Protein AF-A0AAX2RY40-F1 (afdb_monomer_lite)

Foldseek 3Di:
DWKWAFQVHQLDIDPPDDDPPSVRIDIDDDDPVLNVFWTWDDDPNDTDIGGDDPDPQWDDNPPDTDGNVVSVVVVVVVVVVVVVVVVVVVVVVVLQAFDQDVVVRDTQGNDCVSVVVVVVVVVVCVVPVPD

Structure (mmCIF, N/CA/C/O backbone):
data_AF-A0AAX2RY40-F1
#
_entry.id   AF-A0AAX2RY40-F1
#
loop_
_atom_site.group_PDB
_atom_site.id
_atom_site.type_symbol
_atom_site.label_atom_id
_atom_site.label_alt_id
_atom_site.label_comp_id
_atom_site.label_asym_id
_atom_site.label_entity_id
_atom_site.label_seq_id
_atom_site.pdbx_PDB_ins_code
_atom_site.Cartn_x
_atom_site.Cartn_y
_atom_site.Cartn_z
_atom_site.occupancy
_atom_site.B_iso_or_equiv
_atom_site.auth_seq_id
_atom_site.auth_comp_id
_atom_site.auth_asym_id
_atom_site.auth_atom_id
_atom_site.pdbx_PDB_model_num
ATOM 1 N N . MET A 1 1 ? -8.201 9.515 27.131 1.00 79.81 1 MET A N 1
ATOM 2 C CA . MET A 1 1 ? -9.071 10.366 26.280 1.00 79.81 1 MET A CA 1
ATOM 3 C C . MET A 1 1 ? -9.985 9.451 25.476 1.00 79.81 1 MET A C 1
ATOM 5 O O . MET A 1 1 ? -9.531 8.402 25.042 1.00 79.81 1 MET A O 1
ATOM 9 N N . ASN A 1 2 ? -11.255 9.806 25.253 1.00 81.81 2 ASN A N 1
ATOM 10 C CA . ASN A 1 2 ? -12.153 8.913 24.509 1.00 81.81 2 ASN A CA 1
ATOM 11 C C . ASN A 1 2 ? -11.875 9.033 23.010 1.00 81.81 2 ASN A C 1
ATOM 13 O O . ASN A 1 2 ? -12.020 10.109 22.427 1.00 81.81 2 ASN A O 1
ATOM 17 N N . ILE A 1 3 ? -11.469 7.922 22.402 1.00 84.88 3 ILE A N 1
ATOM 18 C CA . ILE A 1 3 ? -11.266 7.797 20.963 1.00 84.88 3 ILE A CA 1
ATOM 19 C C . ILE A 1 3 ? -12.292 6.798 20.432 1.00 84.88 3 ILE A C 1
ATOM 21 O O . ILE A 1 3 ? -12.470 5.709 20.980 1.00 84.88 3 ILE A O 1
ATOM 25 N N . TYR A 1 4 ? -12.965 7.178 19.355 1.00 86.00 4 TYR A N 1
ATOM 26 C CA . TYR A 1 4 ? -13.940 6.346 18.670 1.00 86.00 4 TYR A CA 1
ATOM 27 C C . TYR A 1 4 ? -13.273 5.728 17.442 1.00 86.00 4 TYR A C 1
ATOM 29 O O . TYR A 1 4 ? -12.846 6.461 16.557 1.00 86.00 4 TYR A O 1
ATOM 37 N N . PHE A 1 5 ? -13.204 4.401 17.355 1.00 85.38 5 PHE A N 1
ATOM 38 C CA . PHE A 1 5 ? -12.675 3.669 16.197 1.00 85.38 5 PHE A CA 1
ATOM 39 C C . PHE A 1 5 ? -13.808 3.125 15.329 1.00 85.38 5 PHE A C 1
ATOM 41 O O . PHE A 1 5 ? -14.779 2.580 15.850 1.00 85.38 5 PHE A O 1
ATOM 48 N N . GLN A 1 6 ? -13.701 3.241 14.008 1.00 84.62 6 GLN A N 1
ATOM 49 C CA . GLN A 1 6 ? -14.743 2.773 13.092 1.00 84.62 6 GLN A CA 1
ATOM 50 C C . GLN A 1 6 ? -14.674 1.243 12.924 1.00 84.62 6 GLN A C 1
ATOM 52 O O . GLN A 1 6 ? -13.646 0.717 12.506 1.00 84.62 6 GLN A O 1
ATOM 57 N N . LYS A 1 7 ? -15.775 0.513 13.162 1.00 82.56 7 LYS A N 1
ATOM 58 C CA . LYS A 1 7 ? -15.814 -0.965 13.043 1.00 82.56 7 LYS A CA 1
ATOM 59 C C . LYS A 1 7 ? -15.452 -1.473 11.644 1.00 82.56 7 LYS A C 1
ATOM 61 O O . LYS A 1 7 ? -14.799 -2.496 11.512 1.00 82.56 7 LYS A O 1
ATOM 66 N N . GLN A 1 8 ? -15.856 -0.744 10.601 1.00 80.88 8 GLN A N 1
ATOM 67 C CA . GLN A 1 8 ? -15.531 -1.085 9.208 1.00 80.88 8 GLN A CA 1
ATOM 68 C C . GLN A 1 8 ? -14.041 -0.912 8.888 1.00 80.88 8 GLN A C 1
ATOM 70 O O . GLN A 1 8 ? -13.520 -1.599 8.014 1.00 80.88 8 GLN A O 1
ATOM 75 N N . GLN A 1 9 ? -13.364 0.021 9.564 1.00 78.19 9 GLN A N 1
ATOM 76 C CA . GLN A 1 9 ? -11.960 0.324 9.328 1.00 78.19 9 GLN A CA 1
ATOM 77 C C . GLN A 1 9 ? -11.316 0.856 10.607 1.00 78.19 9 GLN A C 1
ATOM 79 O O . GLN A 1 9 ? -11.317 2.054 10.870 1.00 78.19 9 GLN A O 1
ATOM 84 N N . LEU A 1 10 ? -10.716 -0.047 11.379 1.00 81.00 10 LEU A N 1
ATOM 85 C CA . LEU A 1 10 ? -10.168 0.249 12.708 1.00 81.00 10 LEU A CA 1
ATOM 86 C C . LEU A 1 10 ? -8.970 1.211 12.691 1.00 81.00 10 LEU A C 1
ATOM 88 O O . LEU A 1 10 ? -8.575 1.728 13.728 1.00 81.00 10 LEU A O 1
ATOM 92 N N . SER A 1 11 ? -8.387 1.472 11.518 1.00 75.50 11 SER A N 1
ATOM 93 C CA . SER A 1 11 ? -7.379 2.525 11.338 1.00 75.50 11 SER A CA 1
ATOM 94 C C . SER A 1 11 ? -7.982 3.932 11.357 1.00 75.50 11 SER A C 1
ATOM 96 O O . SER A 1 11 ? -7.260 4.894 11.605 1.00 75.50 11 SER A O 1
ATOM 98 N N . ASN A 1 12 ? -9.285 4.059 11.093 1.00 82.50 12 ASN A N 1
ATOM 99 C CA . ASN A 1 12 ? -9.996 5.325 11.162 1.00 82.50 12 ASN A CA 1
ATOM 100 C C . ASN A 1 12 ? -10.496 5.533 12.587 1.00 82.50 12 ASN A C 1
ATOM 102 O O . ASN A 1 12 ? -11.221 4.697 13.138 1.00 82.50 12 ASN A O 1
ATOM 106 N N . TYR A 1 13 ? -10.145 6.679 13.156 1.00 85.38 13 TYR A N 1
ATOM 107 C CA . TYR A 1 13 ? -10.608 7.079 14.469 1.00 85.38 13 TYR A CA 1
ATOM 108 C C . TYR A 1 13 ? -11.056 8.536 14.488 1.00 85.38 13 TYR A C 1
ATOM 110 O O . TYR A 1 13 ? -10.628 9.356 13.675 1.00 85.38 13 TYR A O 1
ATOM 118 N N . GLN A 1 14 ? -11.932 8.853 15.434 1.00 83.19 14 GLN A N 1
ATOM 119 C CA . GLN A 1 14 ? -12.467 10.181 15.663 1.00 83.19 14 GLN A CA 1
ATOM 120 C C . GLN A 1 14 ? -12.385 10.490 17.154 1.00 83.19 14 GLN A C 1
ATOM 122 O O . GLN A 1 14 ? -12.799 9.691 17.984 1.00 83.19 14 GLN A O 1
ATOM 127 N N . ILE A 1 15 ? -11.825 11.647 17.491 1.00 84.38 15 ILE A N 1
ATOM 128 C CA . ILE A 1 15 ? -11.743 12.134 18.877 1.00 84.38 15 ILE A CA 1
ATOM 129 C C . ILE A 1 15 ? -12.878 13.133 19.122 1.00 84.38 15 ILE A C 1
ATOM 131 O O . ILE A 1 15 ? -13.565 13.091 20.139 1.00 84.38 15 ILE A O 1
ATOM 135 N N . PHE A 1 16 ? -13.105 14.022 18.152 1.00 78.31 16 PHE A N 1
ATOM 136 C CA . PHE A 1 16 ? -14.168 15.015 18.179 1.00 78.31 16 PHE A CA 1
ATOM 137 C C . PHE A 1 16 ? -14.551 15.424 16.745 1.00 78.31 16 PHE A C 1
ATOM 139 O O . PHE A 1 16 ? -13.662 15.516 15.895 1.00 78.31 16 PHE A O 1
ATOM 146 N N . PRO A 1 17 ? -15.832 15.708 16.444 1.00 81.94 17 PRO A N 1
ATOM 147 C CA . PRO A 1 17 ? -17.016 15.559 17.303 1.00 81.94 17 PRO A CA 1
ATOM 148 C C . PRO A 1 17 ? -17.335 14.097 17.647 1.00 81.94 17 PRO A C 1
ATOM 150 O O . PRO A 1 17 ? -16.858 13.187 16.979 1.00 81.94 17 PRO A O 1
ATOM 153 N N . ILE A 1 18 ? -18.133 13.879 18.697 1.00 80.00 18 ILE A N 1
ATOM 154 C CA . ILE A 1 18 ? -18.612 12.540 19.071 1.00 80.00 18 ILE A CA 1
ATOM 155 C C . ILE A 1 18 ? -19.483 11.999 17.922 1.00 80.00 18 ILE A C 1
ATOM 157 O O . ILE A 1 18 ? -20.412 12.702 17.504 1.00 80.00 18 ILE A O 1
ATOM 161 N N . PRO A 1 19 ? -19.209 10.790 17.396 1.00 81.62 19 PRO A N 1
ATOM 162 C CA . PRO A 1 19 ? -20.027 10.197 16.345 1.00 81.62 19 PRO A CA 1
ATOM 163 C C . PRO A 1 19 ? -21.473 10.006 16.816 1.00 81.62 19 PRO A C 1
ATOM 165 O O . PRO A 1 19 ? -21.711 9.517 17.918 1.00 81.62 19 PRO A O 1
ATOM 168 N N . GLN A 1 20 ? -22.449 10.363 15.978 1.00 74.75 20 GLN A N 1
ATOM 169 C CA . GLN A 1 20 ? -23.870 10.142 16.291 1.00 74.75 20 GLN A CA 1
ATOM 170 C C . GLN A 1 20 ? -24.262 8.656 16.177 1.00 74.75 20 GLN A C 1
ATOM 172 O O . GLN A 1 20 ? -25.107 8.187 16.934 1.00 74.75 20 GLN A O 1
ATOM 177 N N . ASP A 1 21 ? -23.600 7.902 15.293 1.00 79.06 21 ASP A N 1
ATOM 178 C CA . ASP A 1 21 ? -23.869 6.482 15.025 1.00 79.06 21 ASP A CA 1
ATOM 179 C C . ASP A 1 21 ? -23.030 5.539 15.900 1.00 79.06 21 ASP A C 1
ATOM 181 O O . ASP A 1 21 ? -22.261 4.730 15.391 1.00 79.06 21 ASP A O 1
ATOM 185 N N . VAL A 1 22 ? -23.174 5.603 17.222 1.00 72.06 22 VAL A N 1
ATOM 186 C CA . VAL A 1 22 ? -22.410 4.776 18.187 1.00 72.06 22 VAL A CA 1
ATOM 187 C C . VAL A 1 22 ? -22.406 3.263 17.904 1.00 72.06 22 VAL A C 1
ATOM 189 O O . VAL A 1 22 ? -21.466 2.577 18.292 1.00 72.06 22 VAL A O 1
ATOM 192 N N . GLU A 1 23 ? -23.387 2.724 17.176 1.00 76.19 23 GLU A N 1
ATOM 193 C CA . GLU A 1 23 ? -23.414 1.308 16.774 1.00 76.19 23 GLU A CA 1
ATOM 194 C C . GLU A 1 23 ? -22.253 0.902 15.855 1.00 76.19 23 GLU A C 1
ATOM 196 O O . GLU A 1 23 ? -21.786 -0.237 15.924 1.00 76.19 23 GLU A O 1
ATOM 201 N N . ASN A 1 24 ? -21.759 1.818 15.020 1.00 81.62 24 ASN A N 1
ATOM 202 C CA . ASN A 1 24 ? -20.681 1.557 14.059 1.00 81.62 24 ASN A CA 1
ATOM 203 C C . ASN A 1 24 ? -19.287 1.894 14.598 1.00 81.62 24 ASN A C 1
ATOM 205 O O . ASN A 1 24 ? -18.294 1.721 13.885 1.00 81.62 24 ASN A O 1
ATOM 209 N N . TRP A 1 25 ? -19.206 2.365 15.843 1.00 84.25 25 TRP A N 1
ATOM 210 C CA . TRP A 1 25 ? -17.972 2.827 16.459 1.00 84.25 25 TRP A CA 1
ATOM 211 C C . TRP A 1 25 ? -17.654 2.029 17.720 1.00 84.25 25 TRP A C 1
ATOM 213 O O . TRP A 1 25 ? -18.522 1.428 18.351 1.00 84.25 25 TRP A O 1
ATOM 223 N N . ILE A 1 26 ? -16.373 1.997 18.058 1.00 82.50 26 ILE A N 1
ATOM 224 C CA . ILE A 1 26 ? -15.844 1.362 19.257 1.00 82.50 26 ILE A CA 1
ATOM 225 C C . ILE A 1 26 ? -15.201 2.464 20.073 1.00 82.50 26 ILE A C 1
ATOM 227 O O . ILE A 1 26 ? -14.228 3.077 19.640 1.00 82.50 26 ILE A O 1
ATOM 231 N N . GLU A 1 27 ? -15.760 2.721 21.245 1.00 84.69 27 GLU A N 1
ATOM 232 C CA . GLU A 1 27 ? -15.184 3.659 22.193 1.00 84.69 27 GLU A CA 1
ATOM 233 C C . GLU A 1 27 ? -14.046 2.982 22.959 1.00 84.69 27 GLU A C 1
ATOM 235 O O . GLU A 1 27 ? -14.211 1.903 23.539 1.00 84.69 27 GLU A O 1
ATOM 240 N N . LYS A 1 28 ? -12.880 3.625 22.972 1.00 83.06 28 LYS A N 1
ATOM 241 C CA . LYS A 1 28 ? -11.752 3.221 23.802 1.00 83.06 28 LYS A CA 1
ATOM 242 C C . LYS A 1 28 ? -11.182 4.451 24.497 1.00 83.06 28 LYS A C 1
ATOM 244 O O . LYS A 1 28 ? -10.885 5.453 23.852 1.00 83.06 28 LYS A O 1
ATOM 249 N N . ASP A 1 29 ? -11.013 4.356 25.811 1.00 83.06 29 ASP A N 1
ATOM 250 C CA . ASP A 1 29 ? -10.251 5.343 26.571 1.00 83.06 29 ASP A CA 1
ATOM 251 C C . ASP A 1 29 ? -8.758 5.038 26.417 1.00 83.06 29 ASP A C 1
ATOM 253 O O . ASP A 1 29 ? -8.287 3.993 26.881 1.00 83.06 29 ASP A O 1
ATOM 257 N N . VAL A 1 30 ? -8.058 5.903 25.681 1.00 80.44 30 VAL A N 1
ATOM 258 C CA . VAL A 1 30 ? -6.620 5.813 25.404 1.00 80.44 30 VAL A CA 1
ATOM 259 C C . VAL A 1 30 ? -6.021 7.223 25.348 1.00 80.44 30 VAL A C 1
ATOM 261 O O . VAL A 1 30 ? -6.709 8.199 25.039 1.00 80.44 30 VAL A O 1
ATOM 264 N N . ASP A 1 31 ? -4.740 7.367 25.670 1.00 80.25 31 ASP A N 1
ATOM 265 C CA . ASP A 1 31 ? -4.033 8.635 25.505 1.00 80.25 31 ASP A CA 1
ATOM 266 C C . ASP A 1 31 ? -3.594 8.862 24.054 1.00 80.25 31 ASP A C 1
ATOM 268 O O . ASP A 1 31 ? -3.221 7.939 23.336 1.00 80.25 31 ASP A O 1
ATOM 272 N N . GLU A 1 32 ? -3.569 10.124 23.622 1.00 75.62 32 GLU A N 1
ATOM 273 C CA . GLU A 1 32 ? -3.196 10.502 22.250 1.00 75.62 32 GLU A CA 1
ATOM 274 C C . GLU A 1 32 ? -1.814 9.965 21.835 1.00 75.62 32 GLU A C 1
ATOM 276 O O . GLU A 1 32 ? -1.620 9.542 20.702 1.00 75.62 32 GLU A O 1
ATOM 281 N N . LYS A 1 33 ? -0.867 9.893 22.776 1.00 80.38 33 LYS A N 1
ATOM 282 C CA . LYS A 1 33 ? 0.487 9.363 22.538 1.00 80.38 33 LYS A CA 1
ATOM 283 C C . LYS A 1 33 ? 0.498 7.879 22.172 1.00 80.38 33 LYS A C 1
ATOM 285 O O . LYS A 1 33 ? 1.395 7.419 21.469 1.00 80.38 33 LYS A O 1
ATOM 290 N N . GLU A 1 34 ? -0.475 7.116 22.655 1.00 79.62 34 GLU A N 1
ATOM 291 C CA . GLU A 1 34 ? -0.569 5.698 22.324 1.00 79.62 34 GLU A CA 1
ATOM 292 C C . GLU A 1 34 ? -1.134 5.483 20.917 1.00 79.62 34 GLU A C 1
ATOM 294 O O . GLU A 1 34 ? -0.840 4.454 20.324 1.00 79.62 34 GLU A O 1
ATOM 299 N N . LEU A 1 35 ? -1.839 6.454 20.318 1.00 78.19 35 LEU A N 1
ATOM 300 C CA . LEU A 1 35 ? -2.299 6.361 18.920 1.00 78.19 35 LEU A CA 1
ATOM 301 C C . LEU A 1 35 ? -1.146 6.296 17.910 1.00 78.19 35 LEU A C 1
ATOM 303 O O . LEU A 1 35 ? -1.316 5.796 16.798 1.00 78.19 35 LEU A O 1
ATOM 307 N N . GLU A 1 36 ? 0.027 6.813 18.274 1.00 78.19 36 GLU A N 1
ATOM 308 C CA . GLU A 1 36 ? 1.212 6.754 17.415 1.00 78.19 36 GLU A CA 1
ATOM 309 C C . GLU A 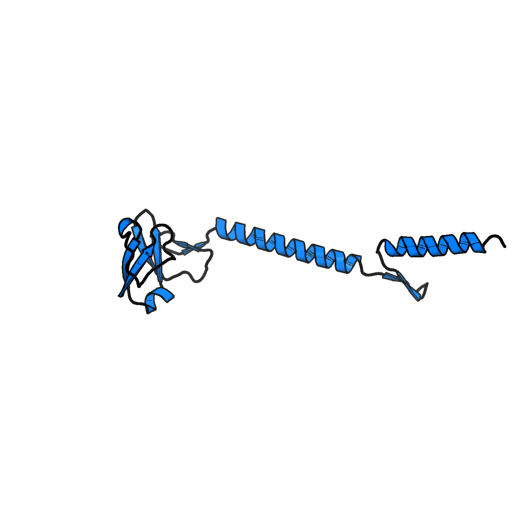1 36 ? 1.855 5.362 17.421 1.00 78.19 36 GLU A C 1
ATOM 311 O O . GLU A 1 36 ? 2.410 4.922 16.409 1.00 78.19 36 GLU A O 1
ATOM 316 N N . THR A 1 37 ? 1.768 4.670 18.559 1.00 81.81 37 THR A N 1
ATOM 317 C CA . THR A 1 37 ? 2.490 3.419 18.828 1.00 81.81 37 THR A CA 1
ATOM 318 C C . THR A 1 37 ? 1.602 2.187 18.795 1.00 81.81 37 THR A C 1
ATOM 320 O O . THR A 1 37 ? 2.120 1.096 18.589 1.00 81.81 37 THR A O 1
ATOM 323 N N . HIS A 1 38 ? 0.289 2.335 18.955 1.00 85.88 38 HIS A N 1
ATOM 324 C CA . HIS A 1 38 ? -0.675 1.248 19.048 1.00 85.88 38 HIS A CA 1
ATOM 325 C C . HIS A 1 38 ? -1.833 1.435 18.068 1.00 85.88 38 HIS A C 1
ATOM 327 O O . HIS A 1 38 ? -2.145 2.534 17.609 1.00 85.88 38 HIS A O 1
ATOM 333 N N . VAL A 1 39 ? -2.467 0.322 17.725 1.00 85.25 39 VAL A N 1
ATOM 334 C CA . VAL A 1 39 ? -3.608 0.253 16.820 1.00 85.25 39 VAL A CA 1
ATOM 335 C C . VAL A 1 39 ? -4.620 -0.753 17.355 1.00 85.25 39 VAL A C 1
ATOM 337 O O . VAL A 1 39 ? -4.266 -1.772 17.952 1.00 85.25 39 VAL A O 1
ATOM 340 N N . LEU A 1 40 ? -5.901 -0.462 17.136 1.00 84.31 40 LEU A N 1
ATOM 341 C CA . LEU A 1 40 ? -6.975 -1.394 17.438 1.00 84.31 40 LEU A CA 1
ATOM 342 C C . LEU A 1 40 ? -7.098 -2.401 16.292 1.00 84.31 40 LEU A C 1
ATOM 344 O O . LEU A 1 40 ? -7.241 -2.009 15.133 1.00 84.31 40 LEU A O 1
ATOM 348 N N . VAL A 1 41 ? -7.056 -3.695 16.605 1.00 85.69 41 VAL A N 1
ATOM 349 C CA . VAL A 1 41 ? -7.239 -4.760 15.613 1.00 85.69 41 VAL A CA 1
ATOM 350 C C . VAL A 1 41 ? -8.318 -5.727 16.074 1.00 85.69 41 VAL A C 1
ATOM 352 O O . VAL A 1 41 ? -8.361 -6.118 17.237 1.00 85.69 41 VAL A O 1
ATOM 355 N N . GLU A 1 42 ? -9.194 -6.117 15.156 1.00 84.12 42 GLU A N 1
ATOM 356 C CA . GLU A 1 42 ? -10.186 -7.162 15.378 1.00 84.12 42 GLU A CA 1
ATOM 357 C C . GLU A 1 42 ? -9.587 -8.519 15.010 1.00 84.12 42 GLU A C 1
ATOM 359 O O . GLU A 1 42 ? -9.097 -8.716 13.896 1.00 84.12 42 GLU A O 1
ATOM 364 N N . PHE A 1 43 ? -9.629 -9.463 15.946 1.00 80.88 43 PHE A N 1
ATOM 365 C CA . PHE A 1 43 ? -9.213 -10.840 15.720 1.00 80.88 43 PHE A CA 1
ATOM 366 C C . PHE A 1 43 ? -10.231 -11.789 16.349 1.00 80.88 43 PHE A C 1
ATOM 368 O O . PHE A 1 43 ? -10.505 -11.710 17.542 1.00 80.88 43 PHE A O 1
ATOM 375 N N . ASN A 1 44 ? -10.803 -12.688 15.542 1.00 79.06 44 ASN A N 1
ATOM 376 C CA . ASN A 1 44 ? -11.849 -13.633 15.962 1.00 79.06 44 ASN A CA 1
ATOM 377 C C . ASN A 1 44 ? -13.076 -12.983 16.644 1.00 79.06 44 ASN A C 1
ATOM 379 O O . ASN A 1 44 ? -13.700 -13.600 17.502 1.00 79.06 44 ASN A O 1
ATOM 383 N N . GLY A 1 45 ? -13.439 -11.754 16.256 1.00 79.69 45 GLY A N 1
ATOM 384 C CA . GLY A 1 45 ? -14.577 -11.020 16.826 1.00 79.69 45 GLY A CA 1
ATOM 385 C C . GLY A 1 45 ? -14.282 -10.315 18.155 1.00 79.69 45 GLY A C 1
ATOM 386 O O . GLY A 1 45 ? -15.186 -9.729 18.748 1.00 79.69 45 GLY A O 1
ATOM 387 N N . GLU A 1 46 ? -13.030 -10.340 18.618 1.00 81.62 46 GLU A N 1
ATOM 388 C CA . GLU A 1 46 ? -12.560 -9.556 19.760 1.00 81.62 46 GLU A CA 1
ATOM 389 C C . GLU A 1 46 ? -11.651 -8.413 19.294 1.00 81.62 46 GLU A C 1
ATOM 391 O O . GLU A 1 46 ? -10.808 -8.585 18.411 1.00 81.62 46 GLU A O 1
ATOM 396 N N . TYR A 1 47 ? -11.798 -7.238 19.911 1.00 84.19 47 TYR A N 1
ATOM 397 C CA . TYR A 1 47 ? -10.967 -6.068 19.630 1.00 84.19 47 TYR A CA 1
ATOM 398 C C . TYR A 1 47 ? -9.783 -6.012 20.596 1.00 84.19 47 TYR A C 1
ATOM 400 O O . TYR A 1 47 ? -9.966 -5.905 21.810 1.00 84.19 47 TYR A O 1
ATOM 408 N N . GLN A 1 48 ? -8.568 -6.054 20.057 1.00 83.31 48 GLN A N 1
ATOM 409 C CA . GLN A 1 48 ? -7.325 -6.010 20.822 1.00 83.31 48 GLN A CA 1
ATOM 410 C C . GLN A 1 48 ? -6.565 -4.715 20.526 1.00 83.31 48 GLN A C 1
ATOM 412 O O . GLN A 1 48 ? -6.399 -4.325 19.371 1.00 83.31 48 GLN A O 1
ATOM 417 N N . TRP A 1 49 ? -6.105 -4.047 21.585 1.00 87.06 49 TRP A N 1
ATOM 418 C CA . TRP A 1 49 ? -5.217 -2.888 21.500 1.00 87.06 49 TRP A CA 1
ATOM 419 C C . TRP A 1 49 ? -3.778 -3.388 21.474 1.00 87.06 49 TRP A C 1
ATOM 421 O O . TRP A 1 49 ? -3.306 -3.943 22.467 1.00 87.06 49 TRP A O 1
ATOM 431 N N . VAL A 1 50 ? -3.113 -3.272 20.329 1.00 85.94 50 VAL A N 1
ATOM 432 C CA . VAL A 1 50 ? -1.798 -3.884 20.097 1.00 85.94 50 VAL A CA 1
ATOM 433 C C . VAL A 1 50 ? -0.830 -2.860 19.538 1.00 85.94 50 VAL A C 1
ATOM 435 O O . VAL A 1 50 ? -1.236 -1.928 18.849 1.00 85.94 50 VAL A O 1
ATOM 438 N N . GLU A 1 51 ? 0.459 -3.027 19.821 1.00 84.31 51 GLU A N 1
ATOM 439 C CA . GLU A 1 51 ? 1.495 -2.180 19.232 1.00 84.31 51 GLU A CA 1
ATOM 440 C C . GLU A 1 51 ? 1.439 -2.263 17.706 1.00 84.31 51 GLU A C 1
ATOM 442 O O . GLU A 1 51 ? 1.313 -3.342 17.123 1.00 84.31 51 GLU A O 1
ATOM 447 N N . LYS A 1 52 ? 1.527 -1.112 17.052 1.00 82.38 52 LYS A N 1
ATOM 448 C CA . LYS A 1 52 ? 1.533 -0.970 15.604 1.00 82.38 52 LYS A CA 1
ATOM 449 C C . LYS A 1 52 ? 2.751 -1.690 15.032 1.00 82.38 52 LYS A C 1
ATOM 451 O O . LYS A 1 52 ? 3.876 -1.486 15.479 1.00 82.38 52 LYS A O 1
ATOM 456 N N . SER A 1 53 ? 2.530 -2.505 14.005 1.00 81.88 53 SER A N 1
ATOM 457 C CA . SER A 1 53 ? 3.639 -3.127 13.286 1.00 81.88 53 SER A CA 1
ATOM 458 C C . SER A 1 53 ? 4.541 -2.085 12.636 1.00 81.88 53 SER A C 1
ATOM 460 O O . SER A 1 53 ? 4.060 -1.095 12.080 1.00 81.88 53 SER A O 1
ATOM 462 N N . ALA A 1 54 ? 5.845 -2.358 12.627 1.00 78.69 54 ALA A N 1
ATOM 463 C CA . ALA A 1 54 ? 6.797 -1.607 11.818 1.00 78.69 54 ALA A CA 1
ATOM 464 C C . ALA A 1 54 ? 6.518 -1.774 10.312 1.00 78.69 54 ALA A C 1
ATOM 466 O O . ALA A 1 54 ? 6.740 -0.843 9.540 1.00 78.69 54 ALA A O 1
ATOM 467 N N . ASP A 1 55 ? 5.989 -2.936 9.909 1.00 77.69 55 ASP A N 1
ATOM 468 C CA . ASP A 1 55 ? 5.751 -3.272 8.509 1.00 77.69 55 ASP A CA 1
ATOM 469 C C . ASP A 1 55 ? 4.274 -3.090 8.111 1.00 77.69 55 ASP A C 1
ATOM 471 O O . ASP A 1 55 ? 3.402 -3.829 8.591 1.00 77.69 55 ASP A O 1
ATOM 475 N N . PRO A 1 56 ? 3.962 -2.182 7.165 1.00 74.06 56 PRO A N 1
ATOM 476 C CA . PRO A 1 56 ? 2.588 -1.920 6.729 1.00 74.06 56 PRO A CA 1
ATOM 477 C C . PRO A 1 56 ? 1.946 -3.087 5.957 1.00 74.06 56 PRO A C 1
ATOM 479 O O . PRO A 1 56 ? 0.727 -3.117 5.789 1.00 74.06 56 PRO A O 1
ATOM 482 N N . MET A 1 57 ? 2.737 -4.068 5.507 1.00 77.19 57 MET A N 1
ATOM 483 C CA . MET A 1 57 ? 2.255 -5.287 4.841 1.00 77.19 57 MET A CA 1
ATOM 484 C C . MET A 1 57 ? 1.995 -6.449 5.811 1.00 77.19 57 MET A C 1
ATOM 486 O O . MET A 1 57 ? 1.906 -7.594 5.379 1.00 77.19 57 MET A O 1
ATOM 490 N N . THR A 1 58 ? 1.885 -6.200 7.115 1.00 80.31 58 THR A N 1
ATOM 491 C CA . THR A 1 58 ? 1.580 -7.253 8.094 1.00 80.31 58 THR A CA 1
ATOM 492 C C . THR A 1 58 ? 0.116 -7.223 8.536 1.00 80.31 58 THR A C 1
ATOM 494 O O . THR A 1 58 ? -0.546 -6.185 8.525 1.00 80.31 58 THR A O 1
ATOM 497 N N . LYS A 1 59 ? -0.400 -8.392 8.916 1.00 82.69 59 LYS A N 1
ATOM 498 C CA . LYS A 1 59 ? -1.713 -8.622 9.519 1.00 82.69 59 LYS A CA 1
ATOM 499 C C . LYS A 1 59 ? -1.550 -9.190 10.927 1.00 82.69 59 LYS A C 1
ATOM 501 O O . LYS A 1 59 ? -0.634 -9.969 11.187 1.00 82.69 59 LYS A O 1
ATOM 506 N N . TRP A 1 60 ? -2.436 -8.812 11.842 1.00 84.56 60 TRP A N 1
ATOM 507 C CA . TRP A 1 60 ? -2.432 -9.355 13.200 1.00 84.56 60 TRP A CA 1
ATOM 508 C C . TRP A 1 60 ? -3.020 -10.769 13.207 1.00 84.56 60 TRP A C 1
ATOM 510 O O . TRP A 1 60 ? -4.134 -10.977 12.734 1.00 84.56 60 TRP A O 1
ATOM 520 N N . ASN A 1 61 ? -2.288 -11.739 13.759 1.00 82.25 61 ASN A N 1
ATOM 521 C CA . ASN A 1 61 ? -2.752 -13.126 13.905 1.00 82.25 61 ASN A CA 1
ATOM 522 C C . ASN A 1 61 ? -3.181 -13.453 15.354 1.00 82.25 61 ASN A C 1
ATOM 524 O O . ASN A 1 61 ? -3.009 -14.575 15.825 1.00 82.25 61 ASN A O 1
ATOM 528 N N . GLY A 1 62 ? -3.614 -12.453 16.127 1.00 79.00 62 GLY A N 1
ATOM 529 C CA . GLY A 1 62 ? -4.038 -12.627 17.525 1.00 79.00 62 GLY A CA 1
ATOM 530 C C . GLY A 1 62 ? -2.906 -12.726 18.551 1.00 79.00 62 GLY A C 1
ATOM 531 O O . GLY A 1 62 ? -3.154 -12.602 19.744 1.00 79.00 62 GLY A O 1
ATOM 532 N N . LYS A 1 63 ? -1.664 -12.945 18.106 1.00 80.81 63 LYS A N 1
ATOM 533 C CA . LYS A 1 63 ? -0.481 -13.023 18.980 1.00 80.81 63 LYS A CA 1
ATOM 534 C C . LYS A 1 63 ? 0.698 -12.203 18.473 1.00 80.81 63 LYS A C 1
ATOM 536 O O . LYS A 1 63 ? 1.424 -11.618 19.267 1.00 80.81 63 LYS A O 1
ATOM 541 N N . THR A 1 64 ? 0.912 -12.200 17.161 1.00 82.75 64 THR A N 1
ATOM 542 C CA . THR A 1 64 ? 2.007 -11.480 16.508 1.00 82.75 64 THR A CA 1
ATOM 543 C C . THR A 1 64 ? 1.555 -10.946 15.155 1.00 82.75 64 THR A C 1
ATOM 545 O O . THR A 1 64 ? 0.636 -11.488 14.531 1.00 82.75 64 THR A O 1
ATOM 548 N N . TRP A 1 65 ? 2.251 -9.919 14.677 1.00 86.00 65 TRP A N 1
ATOM 549 C CA . TRP A 1 65 ? 2.162 -9.461 13.297 1.00 86.00 65 TRP A CA 1
ATOM 550 C C . TRP A 1 65 ? 2.775 -10.508 12.366 1.00 86.00 65 TRP A C 1
ATOM 552 O O . TRP A 1 65 ? 3.907 -10.947 12.563 1.00 86.00 65 TRP A O 1
ATOM 562 N N . VAL A 1 66 ? 2.007 -10.944 11.374 1.00 84.62 66 VAL A N 1
ATOM 563 C CA . VAL A 1 66 ? 2.414 -11.913 10.351 1.00 84.62 66 VAL A CA 1
ATOM 564 C C . VAL A 1 66 ? 2.322 -11.229 8.996 1.00 84.62 66 VAL A C 1
ATOM 566 O O . VAL A 1 66 ? 1.435 -10.412 8.782 1.00 84.62 66 VAL A O 1
ATOM 569 N N . VAL A 1 67 ? 3.229 -11.532 8.072 1.00 82.12 67 VAL A N 1
ATOM 570 C CA . VAL A 1 67 ? 3.192 -10.954 6.722 1.00 82.12 67 VAL A CA 1
ATOM 571 C C . VAL A 1 67 ? 1.889 -11.334 6.020 1.00 82.12 67 VAL A C 1
ATOM 573 O O . VAL A 1 67 ? 1.461 -12.490 6.031 1.00 82.12 67 VAL A O 1
ATOM 576 N N . ASP A 1 68 ? 1.243 -10.340 5.424 1.00 83.69 68 ASP A N 1
ATOM 577 C CA . ASP A 1 68 ? 0.061 -10.526 4.603 1.00 83.69 68 ASP A CA 1
ATOM 578 C C . ASP A 1 68 ? 0.487 -10.837 3.163 1.00 83.69 68 ASP A C 1
ATOM 580 O O . ASP A 1 68 ? 0.868 -9.951 2.392 1.00 83.69 68 ASP A O 1
ATOM 584 N N . GLU A 1 69 ? 0.467 -12.124 2.814 1.00 80.19 69 GLU A N 1
ATOM 585 C CA . GLU A 1 69 ? 0.885 -12.611 1.497 1.00 80.19 69 GLU A CA 1
ATOM 586 C C . GLU A 1 69 ? 0.087 -11.969 0.351 1.00 80.19 69 GLU A C 1
ATOM 588 O O . GLU A 1 69 ? 0.650 -11.702 -0.712 1.00 80.19 69 GLU A O 1
ATOM 593 N N . GLU A 1 70 ? -1.193 -11.642 0.550 1.00 80.31 70 GLU A N 1
ATOM 594 C CA . GLU A 1 70 ? -2.020 -11.005 -0.484 1.00 80.31 70 GLU A CA 1
ATOM 595 C C . GLU A 1 70 ? -1.544 -9.581 -0.787 1.00 80.31 70 GLU A C 1
ATOM 597 O O . GLU A 1 70 ? -1.337 -9.206 -1.944 1.00 80.31 70 GLU A O 1
ATOM 602 N N . LYS A 1 71 ? -1.272 -8.787 0.253 1.00 78.00 71 LYS A N 1
ATOM 603 C CA . LYS A 1 71 ? -0.728 -7.431 0.081 1.00 78.00 71 LYS A CA 1
ATOM 604 C C . LYS A 1 71 ? 0.679 -7.459 -0.495 1.00 78.00 71 LYS A C 1
ATOM 606 O O . LYS A 1 71 ? 1.011 -6.642 -1.355 1.00 78.00 71 LYS A O 1
ATOM 611 N N . MET A 1 72 ? 1.502 -8.408 -0.053 1.00 80.12 72 MET A N 1
ATOM 612 C CA . MET A 1 72 ? 2.859 -8.574 -0.566 1.00 80.12 72 MET A CA 1
ATOM 613 C C . MET A 1 72 ? 2.852 -8.949 -2.052 1.00 80.12 72 MET A C 1
ATOM 615 O O . MET A 1 72 ? 3.602 -8.370 -2.838 1.00 80.12 72 MET A O 1
ATOM 619 N N . THR A 1 73 ? 1.991 -9.880 -2.464 1.00 80.50 73 THR A N 1
ATOM 620 C CA . THR A 1 73 ? 1.869 -10.295 -3.871 1.00 80.50 73 THR A CA 1
ATOM 621 C C . THR A 1 73 ? 1.300 -9.185 -4.753 1.00 80.50 73 THR A C 1
ATOM 623 O O . THR A 1 73 ? 1.821 -8.966 -5.853 1.00 80.50 73 THR A O 1
ATOM 626 N N . ALA A 1 74 ? 0.309 -8.428 -4.273 1.00 84.69 74 ALA A N 1
ATOM 627 C CA . ALA A 1 74 ? -0.206 -7.250 -4.970 1.00 84.69 74 ALA A CA 1
ATOM 628 C C . ALA A 1 74 ? 0.890 -6.189 -5.174 1.00 84.69 74 ALA A C 1
ATOM 630 O O . ALA A 1 74 ? 1.119 -5.741 -6.301 1.00 84.69 74 ALA A O 1
ATOM 631 N N . HIS A 1 75 ? 1.637 -5.860 -4.117 1.00 84.56 75 HIS A N 1
ATOM 632 C CA . HIS A 1 75 ? 2.738 -4.899 -4.188 1.00 84.56 75 HIS A CA 1
ATOM 633 C C . HIS A 1 75 ? 3.855 -5.366 -5.133 1.00 84.56 75 HIS A C 1
ATOM 635 O O . HIS A 1 75 ? 4.302 -4.612 -5.995 1.00 84.56 75 HIS A O 1
ATOM 641 N N . LEU A 1 76 ? 4.258 -6.638 -5.050 1.00 85.81 76 LEU A N 1
ATOM 642 C CA . LEU A 1 76 ? 5.235 -7.225 -5.971 1.00 85.81 76 LEU A CA 1
ATOM 643 C C . LEU A 1 76 ? 4.776 -7.146 -7.429 1.00 85.81 76 LEU A C 1
ATOM 645 O O . LEU A 1 76 ? 5.595 -6.918 -8.319 1.00 85.81 76 LEU A O 1
ATOM 649 N N . THR A 1 77 ? 3.484 -7.343 -7.687 1.00 86.25 77 THR A N 1
ATOM 650 C CA . THR A 1 77 ? 2.920 -7.263 -9.040 1.00 86.25 77 THR A CA 1
ATOM 651 C C . THR A 1 77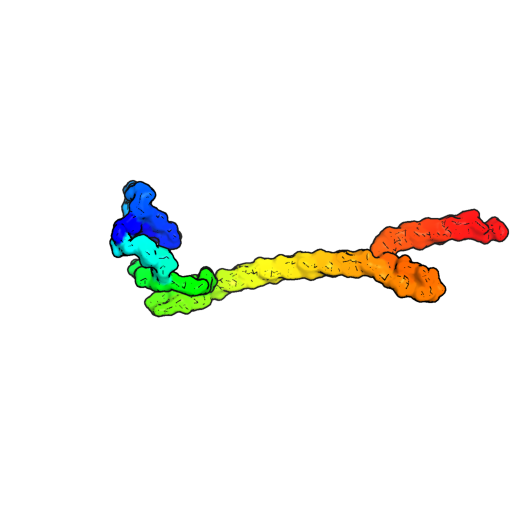 ? 3.000 -5.840 -9.583 1.00 86.25 77 THR A C 1
ATOM 653 O O . THR A 1 77 ? 3.437 -5.654 -10.719 1.00 86.25 77 THR A O 1
ATOM 656 N N . GLN A 1 78 ? 2.677 -4.842 -8.757 1.00 86.94 78 GLN A N 1
ATOM 657 C CA . GLN A 1 78 ? 2.822 -3.430 -9.110 1.00 86.94 78 GLN A CA 1
ATOM 658 C C . GLN A 1 78 ? 4.284 -3.069 -9.408 1.00 86.94 78 GLN A C 1
ATOM 660 O O . GLN A 1 78 ? 4.587 -2.565 -10.488 1.00 86.94 78 GLN A O 1
ATOM 665 N N . VAL A 1 79 ? 5.211 -3.413 -8.509 1.00 88.12 79 VAL A N 1
ATOM 666 C CA . VAL A 1 79 ? 6.646 -3.128 -8.691 1.00 88.12 79 VAL A CA 1
ATOM 667 C C . VAL A 1 79 ? 7.189 -3.802 -9.954 1.00 88.12 79 VAL A C 1
ATOM 669 O O . VAL A 1 79 ? 7.974 -3.214 -10.698 1.00 88.12 79 VAL A O 1
ATOM 672 N N . ARG A 1 80 ? 6.754 -5.032 -10.252 1.00 88.38 80 ARG A N 1
ATOM 673 C CA . ARG A 1 80 ? 7.123 -5.725 -11.496 1.00 88.38 80 ARG A CA 1
ATOM 674 C C . ARG A 1 80 ? 6.604 -5.005 -12.740 1.00 88.38 80 ARG A C 1
ATOM 676 O O . ARG A 1 80 ? 7.320 -4.990 -13.741 1.00 8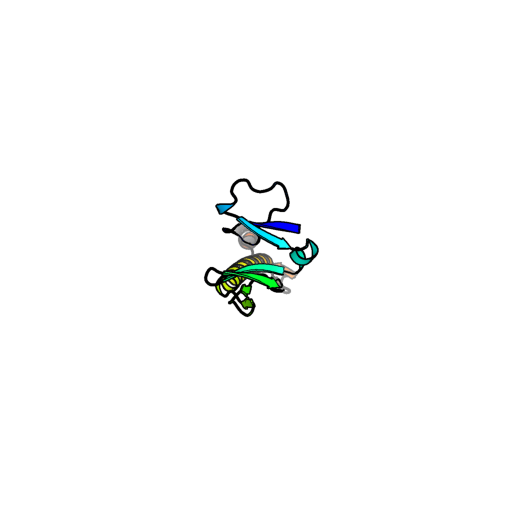8.38 80 ARG A O 1
ATOM 683 N N . ALA A 1 81 ? 5.398 -4.441 -12.701 1.00 87.44 81 ALA A N 1
ATOM 684 C CA . ALA A 1 81 ? 4.844 -3.671 -13.813 1.00 87.44 81 ALA A CA 1
ATOM 685 C C . ALA A 1 81 ? 5.662 -2.393 -14.058 1.00 87.44 81 ALA A C 1
ATOM 687 O O . ALA A 1 81 ? 6.147 -2.192 -15.170 1.00 87.44 81 ALA A O 1
ATOM 688 N N . GLU A 1 82 ? 5.940 -1.620 -13.006 1.00 87.50 82 GLU A N 1
ATOM 689 C CA . GLU A 1 82 ? 6.770 -0.408 -13.086 1.00 87.50 82 GLU A CA 1
ATOM 690 C C . GLU A 1 82 ? 8.186 -0.710 -13.605 1.00 87.50 82 GLU A C 1
ATOM 692 O O . GLU A 1 82 ? 8.743 0.020 -14.426 1.00 87.50 82 GLU A O 1
ATOM 697 N N . MET A 1 83 ? 8.787 -1.817 -13.158 1.00 86.56 83 MET A N 1
ATOM 698 C CA . MET A 1 83 ? 10.100 -2.244 -13.646 1.00 86.56 83 MET A CA 1
ATOM 699 C C . MET A 1 83 ? 10.066 -2.644 -15.120 1.00 86.56 83 MET A C 1
ATOM 701 O O . MET A 1 83 ? 10.996 -2.315 -15.853 1.00 86.56 83 MET A O 1
ATOM 705 N N . ARG A 1 84 ? 9.010 -3.327 -15.580 1.00 81.62 84 ARG A N 1
ATOM 706 C CA . ARG A 1 84 ? 8.843 -3.652 -17.006 1.00 81.62 84 ARG A CA 1
ATOM 707 C C . ARG A 1 84 ? 8.723 -2.394 -17.857 1.00 81.62 84 ARG A C 1
ATOM 709 O O . ARG A 1 84 ? 9.349 -2.341 -18.909 1.00 81.62 84 ARG A O 1
ATOM 716 N N . GLU A 1 85 ? 7.985 -1.389 -17.399 1.00 84.19 85 GLU A N 1
ATOM 717 C CA . GLU A 1 85 ? 7.887 -0.102 -18.095 1.00 84.19 85 GLU A CA 1
ATOM 718 C C . GLU A 1 85 ? 9.247 0.589 -18.194 1.00 84.19 85 GLU A C 1
ATOM 720 O O . GLU A 1 85 ? 9.653 0.978 -19.286 1.00 84.19 85 GLU A O 1
ATOM 725 N N . LYS A 1 86 ? 10.007 0.652 -17.093 1.00 80.75 86 LYS A N 1
ATOM 726 C CA . LYS A 1 86 ? 11.370 1.211 -17.098 1.00 80.75 86 LYS A CA 1
ATOM 727 C C . LYS A 1 86 ? 12.315 0.440 -18.017 1.00 80.75 86 LYS A C 1
ATOM 729 O O . LYS A 1 86 ? 13.110 1.050 -18.724 1.00 80.75 86 LYS A O 1
ATOM 734 N N . ILE A 1 87 ? 12.238 -0.891 -18.021 1.00 75.56 87 ILE A N 1
ATOM 735 C CA . ILE A 1 87 ? 13.043 -1.736 -18.912 1.00 75.56 87 ILE A CA 1
ATOM 736 C C . ILE A 1 87 ? 12.681 -1.471 -20.373 1.00 75.56 87 ILE A C 1
ATOM 738 O O . ILE A 1 87 ? 13.584 -1.350 -21.195 1.00 75.56 87 ILE A O 1
ATOM 742 N N . ASN A 1 88 ? 11.392 -1.366 -20.696 1.00 71.38 88 ASN A N 1
ATOM 743 C CA . ASN A 1 88 ? 10.947 -1.062 -22.053 1.00 71.38 88 ASN A CA 1
ATOM 744 C C . ASN A 1 88 ? 11.398 0.338 -22.480 1.00 71.38 88 ASN A C 1
ATOM 746 O O . ASN A 1 88 ? 11.971 0.470 -23.552 1.00 71.38 88 ASN A O 1
ATOM 750 N N . ALA A 1 89 ? 11.268 1.344 -21.613 1.00 74.00 89 ALA A N 1
ATOM 751 C CA . ALA A 1 89 ? 11.757 2.693 -21.887 1.00 74.00 89 ALA A CA 1
ATOM 752 C C . ALA A 1 89 ? 13.277 2.722 -22.134 1.00 74.00 89 ALA A C 1
ATOM 754 O O . ALA A 1 89 ? 13.732 3.297 -23.117 1.00 74.00 89 ALA A O 1
ATOM 755 N N . LEU A 1 90 ? 14.066 2.037 -21.295 1.00 74.81 90 LEU A N 1
ATOM 756 C CA . LEU A 1 90 ? 15.517 1.904 -21.487 1.00 74.81 90 LEU A CA 1
ATOM 757 C C . LEU A 1 90 ? 15.872 1.116 -22.751 1.00 74.81 90 LEU A C 1
ATOM 759 O O . LEU A 1 90 ? 16.912 1.357 -23.365 1.00 74.81 90 LEU A O 1
ATOM 763 N N . ARG A 1 91 ? 15.051 0.131 -23.120 1.00 67.31 91 ARG A N 1
ATOM 764 C CA . ARG A 1 91 ? 15.218 -0.629 -24.357 1.00 67.31 91 ARG A CA 1
ATOM 765 C C . ARG A 1 91 ? 14.963 0.267 -25.563 1.00 67.31 91 ARG A C 1
ATOM 767 O O . ARG A 1 91 ? 15.785 0.247 -26.468 1.00 67.31 91 ARG A O 1
ATOM 774 N N . ASP A 1 92 ? 13.891 1.046 -25.562 1.00 60.06 92 ASP A N 1
ATOM 775 C CA . ASP A 1 92 ? 13.564 1.975 -26.645 1.00 60.06 92 ASP A CA 1
ATOM 776 C C . ASP A 1 92 ? 14.633 3.073 -26.766 1.00 60.06 92 ASP A C 1
ATOM 778 O O . ASP A 1 92 ? 15.100 3.362 -27.865 1.00 60.06 92 ASP A O 1
ATOM 782 N N . GLU A 1 93 ? 15.118 3.604 -25.641 1.00 64.94 93 GLU A N 1
ATOM 783 C CA . GLU A 1 93 ? 16.242 4.548 -25.605 1.00 64.94 93 GLU A CA 1
ATOM 784 C C . GLU A 1 93 ? 17.520 3.946 -26.214 1.00 64.94 93 GLU A C 1
ATOM 786 O O . GLU A 1 93 ? 18.177 4.579 -27.038 1.00 64.94 93 GLU A O 1
ATOM 791 N N . LYS A 1 94 ? 17.866 2.705 -25.848 1.00 62.97 94 LYS A N 1
ATOM 792 C CA . LYS A 1 94 ? 19.078 2.031 -26.344 1.00 62.97 94 LYS A CA 1
ATOM 793 C C . LYS A 1 94 ? 18.967 1.541 -27.784 1.00 62.97 94 LYS A C 1
ATOM 795 O O . LYS A 1 94 ? 19.976 1.530 -28.480 1.00 62.97 94 LYS A O 1
ATOM 800 N N . ILE A 1 95 ? 17.785 1.117 -28.229 1.00 55.97 95 ILE A N 1
ATOM 801 C CA . ILE A 1 95 ? 17.538 0.726 -29.626 1.00 55.97 95 ILE A CA 1
ATOM 802 C C . ILE A 1 95 ? 17.614 1.953 -30.543 1.00 55.97 95 ILE A C 1
ATOM 804 O O . ILE A 1 95 ? 18.105 1.840 -31.663 1.00 55.97 95 ILE A O 1
ATOM 808 N N . ASN A 1 96 ? 17.249 3.134 -30.041 1.00 54.25 96 ASN A N 1
ATOM 809 C CA . ASN A 1 96 ? 17.436 4.405 -30.740 1.00 54.25 96 ASN A CA 1
ATOM 810 C C . ASN A 1 96 ? 18.898 4.909 -30.756 1.00 54.25 96 ASN A C 1
ATOM 812 O O . ASN A 1 96 ? 19.156 5.993 -31.273 1.00 54.25 96 ASN A O 1
ATOM 816 N N . GLY A 1 97 ? 19.864 4.154 -30.217 1.00 53.44 97 GLY A N 1
ATOM 817 C CA . GLY A 1 97 ? 21.290 4.488 -30.267 1.00 53.44 97 GLY A CA 1
ATOM 818 C C . GLY A 1 97 ? 21.993 3.812 -31.445 1.00 53.44 97 GLY A C 1
ATOM 819 O O . GLY A 1 97 ? 22.053 2.585 -31.519 1.00 53.44 97 GLY A O 1
ATOM 820 N N . GLY A 1 98 ? 22.536 4.596 -32.376 1.00 60.69 98 GLY A N 1
ATOM 821 C CA . GLY A 1 98 ? 23.324 4.084 -33.494 1.00 60.69 98 GLY A CA 1
ATOM 822 C C . GLY A 1 98 ? 24.638 3.393 -33.130 1.00 60.69 98 GLY A C 1
ATOM 823 O O . GLY A 1 98 ? 25.130 3.468 -32.005 1.00 60.69 98 GLY A O 1
ATOM 824 N N . VAL A 1 99 ? 25.232 2.731 -34.123 1.00 59.19 99 VAL A N 1
ATOM 825 C CA . VAL A 1 99 ? 26.565 2.115 -34.069 1.00 59.19 99 VAL A CA 1
ATOM 826 C C . VAL A 1 99 ? 27.536 2.936 -34.917 1.00 59.19 99 VAL A C 1
ATOM 828 O O . VAL A 1 99 ? 27.252 3.272 -36.067 1.00 59.19 99 VAL A O 1
ATOM 831 N N . PHE A 1 100 ? 28.710 3.250 -34.371 1.00 55.84 100 PHE A N 1
ATOM 832 C CA . PHE A 1 100 ? 29.780 3.916 -35.115 1.00 55.84 100 PHE A CA 1
ATOM 833 C C . PHE A 1 100 ? 30.573 2.921 -35.971 1.00 55.84 100 PHE A C 1
ATOM 835 O O . PHE A 1 100 ? 31.079 1.925 -35.453 1.00 55.84 100 PHE A O 1
ATOM 842 N N . VAL A 1 101 ? 30.716 3.203 -37.272 1.00 56.81 101 VAL A N 1
ATOM 843 C CA . VAL A 1 101 ? 31.488 2.374 -38.212 1.00 56.81 101 VAL A CA 1
ATOM 844 C C . VAL A 1 101 ? 32.742 3.122 -38.657 1.00 56.81 101 VAL A C 1
ATOM 846 O O . VAL A 1 101 ? 32.683 4.061 -39.453 1.00 56.81 101 VAL A O 1
ATOM 849 N N . GLU A 1 102 ? 33.896 2.659 -38.179 1.00 44.44 102 GLU A N 1
ATOM 850 C CA . GLU A 1 102 ? 35.206 3.286 -38.408 1.00 44.44 102 GLU A CA 1
ATOM 851 C C . GLU A 1 102 ? 35.618 3.298 -39.890 1.00 44.44 102 GLU A C 1
ATOM 853 O O . GLU A 1 102 ? 36.147 4.293 -40.373 1.00 44.44 102 GLU A O 1
ATOM 858 N N . ALA A 1 103 ? 35.271 2.255 -40.653 1.00 61.69 103 ALA A N 1
ATOM 859 C CA . ALA A 1 103 ? 35.573 2.152 -42.087 1.00 61.69 103 ALA A CA 1
ATOM 860 C C . ALA A 1 103 ? 34.931 3.259 -42.947 1.00 61.69 103 ALA A C 1
ATOM 862 O O . ALA A 1 103 ? 35.414 3.560 -44.036 1.00 61.69 103 ALA A O 1
ATOM 863 N N . VAL A 1 104 ? 33.839 3.859 -42.463 1.00 60.38 104 VAL A N 1
ATOM 864 C CA . VAL A 1 104 ? 33.118 4.954 -43.134 1.00 60.38 104 VAL A CA 1
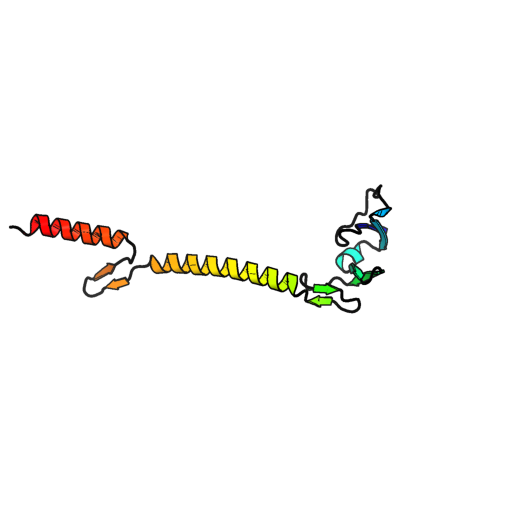ATOM 865 C C . VAL A 1 104 ? 33.240 6.262 -42.335 1.00 60.38 104 VAL A C 1
ATOM 867 O O . VAL A 1 104 ? 32.815 7.318 -42.802 1.00 60.38 104 VAL A O 1
ATOM 870 N N . GLY A 1 105 ? 33.835 6.213 -41.136 1.00 55.78 105 GLY A N 1
ATOM 871 C CA . GLY A 1 105 ? 34.015 7.353 -40.236 1.00 55.78 105 GLY A CA 1
ATOM 872 C C . GLY A 1 105 ? 32.706 8.005 -39.782 1.00 55.78 105 GLY A C 1
ATOM 873 O O . GLY A 1 105 ? 32.680 9.215 -39.557 1.00 55.78 105 GLY A O 1
ATOM 874 N N . LYS A 1 106 ? 31.601 7.248 -39.705 1.00 52.34 106 LYS A N 1
ATOM 875 C CA . LYS A 1 106 ? 30.254 7.789 -39.441 1.00 52.34 106 LYS A CA 1
ATOM 876 C C . LYS A 1 106 ? 29.470 6.949 -38.431 1.00 52.34 106 LYS A C 1
ATOM 878 O O . LYS A 1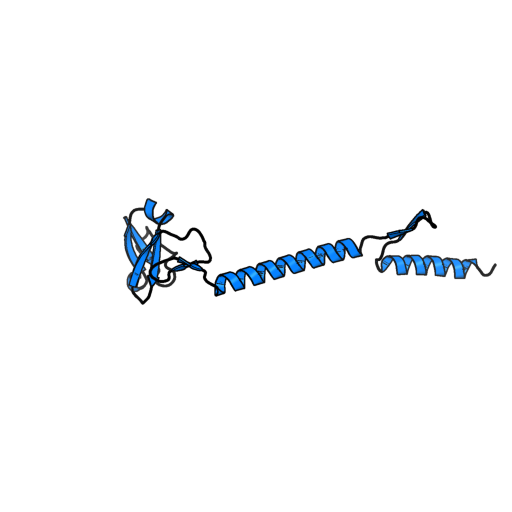 106 ? 29.633 5.734 -38.351 1.00 52.34 106 LYS A O 1
ATOM 883 N N . TRP A 1 107 ? 28.600 7.625 -37.683 1.00 59.34 107 TRP A N 1
ATOM 884 C CA . TRP A 1 107 ? 27.565 7.014 -36.845 1.00 59.34 107 TRP A CA 1
ATOM 885 C C . TRP A 1 107 ? 26.388 6.568 -37.718 1.00 59.34 107 TRP A C 1
ATOM 887 O O . TRP A 1 107 ? 25.953 7.329 -38.584 1.00 59.34 107 TRP A O 1
ATOM 897 N N . ILE A 1 108 ? 25.904 5.341 -37.520 1.00 59.50 108 ILE A N 1
ATOM 898 C CA . ILE A 1 108 ? 24.741 4.782 -38.220 1.00 59.50 108 ILE A CA 1
ATOM 899 C C . ILE A 1 108 ? 23.667 4.453 -37.185 1.00 59.50 108 ILE A C 1
ATOM 901 O O . ILE A 1 108 ? 23.831 3.520 -36.405 1.00 59.50 108 ILE A O 1
ATOM 905 N N . ASP A 1 109 ? 22.576 5.215 -37.186 1.00 60.00 109 ASP A N 1
ATOM 906 C CA . ASP A 1 109 ? 21.438 5.005 -36.286 1.00 60.00 109 ASP A CA 1
ATOM 907 C C . ASP A 1 109 ? 20.595 3.785 -36.691 1.00 60.00 109 ASP A C 1
ATOM 909 O O . ASP A 1 109 ? 20.406 3.524 -37.879 1.00 60.00 109 ASP A O 1
ATOM 913 N N . THR A 1 110 ? 20.078 3.036 -35.706 1.00 58.03 110 THR A N 1
ATOM 914 C CA . THR A 1 110 ? 19.236 1.832 -35.914 1.00 58.03 110 THR A CA 1
ATOM 915 C C . THR A 1 110 ? 17.732 2.162 -35.898 1.00 58.03 110 THR A C 1
ATOM 917 O O . THR A 1 110 ? 16.906 1.333 -35.529 1.00 58.03 110 THR A O 1
ATOM 920 N N . ASP A 1 111 ? 17.352 3.385 -36.269 1.00 53.00 111 ASP A N 1
ATOM 921 C CA . ASP A 1 111 ? 15.951 3.808 -36.403 1.00 53.00 111 ASP A CA 1
ATOM 922 C C . ASP A 1 111 ? 15.502 3.704 -37.877 1.00 53.00 111 ASP A C 1
ATOM 924 O O . ASP A 1 111 ? 16.305 3.871 -38.795 1.00 53.00 111 ASP A O 1
ATOM 928 N N . ALA A 1 112 ? 14.210 3.483 -38.132 1.00 54.09 112 ALA A N 1
ATOM 929 C CA . ALA A 1 112 ? 13.559 3.494 -39.450 1.00 54.09 112 ALA A CA 1
ATOM 930 C C . ALA A 1 112 ? 13.818 4.788 -40.269 1.00 54.09 112 ALA A C 1
ATOM 932 O O . ALA A 1 112 ? 13.582 4.848 -41.479 1.00 54.09 112 ALA A O 1
ATOM 933 N N . THR A 1 113 ? 14.368 5.830 -39.643 1.00 49.09 113 THR A N 1
ATOM 934 C CA . THR A 1 113 ? 14.902 7.033 -40.299 1.00 49.09 113 THR A CA 1
ATOM 935 C C . THR A 1 113 ? 16.185 6.763 -41.114 1.00 49.09 113 THR A C 1
ATOM 937 O O . THR A 1 113 ? 16.417 7.419 -42.134 1.00 49.09 113 THR A O 1
ATOM 940 N N . ALA A 1 114 ? 16.988 5.755 -40.752 1.00 49.69 114 ALA A N 1
ATOM 941 C CA . ALA A 1 114 ? 18.141 5.303 -41.535 1.00 49.69 114 ALA A CA 1
ATOM 942 C C . ALA A 1 114 ? 17.721 4.617 -42.843 1.00 49.69 114 ALA A C 1
ATOM 944 O O . ALA A 1 114 ? 18.375 4.822 -43.865 1.00 49.69 114 ALA A O 1
ATOM 945 N N . GLU A 1 115 ? 16.589 3.902 -42.860 1.00 54.03 115 GLU A N 1
ATOM 946 C CA . GLU A 1 115 ? 15.992 3.403 -44.106 1.00 54.03 115 GLU A CA 1
ATOM 947 C C . GLU A 1 115 ? 15.648 4.562 -45.047 1.00 54.03 115 GLU A C 1
ATOM 949 O O . GLU A 1 115 ? 16.000 4.505 -46.223 1.00 54.03 115 GLU A O 1
ATOM 954 N N . ARG A 1 116 ? 15.058 5.662 -44.548 1.00 53.66 116 ARG A N 1
ATOM 955 C CA . ARG A 1 116 ? 14.793 6.860 -45.372 1.00 53.66 116 ARG A CA 1
ATOM 956 C C . ARG A 1 116 ? 16.064 7.518 -45.907 1.00 53.66 116 ARG A C 1
ATOM 958 O O . ARG A 1 116 ? 16.057 7.966 -47.051 1.00 53.66 116 ARG A O 1
ATOM 965 N N . ASN A 1 117 ? 17.137 7.570 -45.121 1.00 54.66 117 ASN A N 1
ATOM 966 C CA . ASN A 1 117 ? 18.409 8.148 -45.563 1.00 54.66 117 ASN A CA 1
ATOM 967 C C . ASN A 1 117 ? 19.168 7.241 -46.545 1.00 54.66 117 ASN A C 1
ATOM 969 O O . ASN A 1 117 ? 19.736 7.733 -47.514 1.00 54.66 117 ASN A O 1
ATOM 973 N N . ILE A 1 118 ? 19.152 5.921 -46.356 1.00 62.16 118 ILE A N 1
ATOM 974 C CA . ILE A 1 118 ? 19.746 4.982 -47.319 1.00 62.16 118 ILE A CA 1
ATOM 975 C C . ILE A 1 118 ? 18.916 4.948 -48.609 1.00 62.16 118 ILE A C 1
ATOM 977 O O . ILE A 1 118 ? 19.489 4.945 -49.696 1.00 62.16 118 ILE A O 1
ATOM 981 N N . LEU A 1 119 ? 17.582 4.991 -48.519 1.00 60.97 119 LEU A N 1
ATOM 982 C CA . LEU A 1 119 ? 16.697 5.076 -49.686 1.00 60.97 119 LEU A CA 1
ATOM 983 C C . LEU A 1 119 ? 16.878 6.391 -50.451 1.00 60.97 119 LEU A C 1
ATOM 985 O O . LEU A 1 119 ? 16.882 6.366 -51.678 1.00 60.97 119 LEU A O 1
ATOM 989 N N . SER A 1 120 ? 17.072 7.524 -49.767 1.00 59.75 120 SER A N 1
ATOM 990 C CA . SER A 1 120 ? 17.318 8.812 -50.431 1.00 59.75 120 SER A CA 1
ATOM 991 C C . SER A 1 120 ? 18.703 8.888 -51.084 1.00 59.75 120 SER A C 1
ATOM 993 O O . SER A 1 120 ? 18.820 9.415 -52.190 1.00 59.75 120 SER A O 1
ATOM 995 N N . VAL A 1 121 ? 19.736 8.308 -50.461 1.00 59.94 121 VAL A N 1
ATOM 996 C CA . VAL A 1 121 ? 21.087 8.191 -51.044 1.00 59.94 121 VAL A CA 1
ATOM 997 C C . VAL A 1 121 ? 21.115 7.205 -52.216 1.00 59.94 121 VAL A C 1
ATOM 999 O O . VAL A 1 121 ? 21.802 7.445 -53.205 1.00 59.94 121 VAL A O 1
ATOM 1002 N N . LYS A 1 122 ? 20.346 6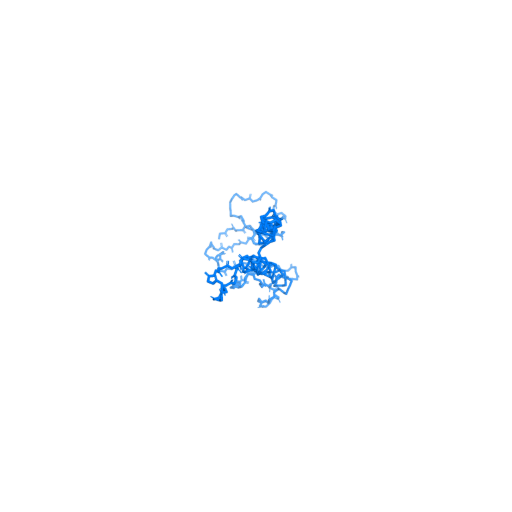.114 -52.150 1.00 65.38 122 LYS A N 1
ATOM 1003 C CA . LYS A 1 122 ? 20.178 5.195 -53.282 1.00 65.38 122 LYS A CA 1
ATOM 1004 C C . LYS A 1 122 ? 19.443 5.868 -54.443 1.00 65.38 122 LYS A C 1
ATOM 1006 O O . LYS A 1 122 ? 19.892 5.770 -55.577 1.00 65.38 122 LYS A O 1
ATOM 1011 N N . ALA A 1 123 ? 18.366 6.599 -54.156 1.00 64.50 123 ALA A N 1
ATOM 1012 C CA . ALA A 1 123 ? 17.604 7.319 -55.171 1.00 64.50 123 ALA A CA 1
ATOM 1013 C C . ALA A 1 123 ? 18.431 8.407 -55.872 1.00 64.50 123 ALA A C 1
ATOM 1015 O O . ALA A 1 123 ? 18.247 8.626 -57.064 1.00 64.50 123 ALA A O 1
ATOM 1016 N N . SER A 1 124 ? 19.348 9.081 -55.168 1.00 59.34 124 SER A N 1
ATOM 1017 C CA . SER A 1 124 ? 20.256 10.039 -55.804 1.00 59.34 124 SER A CA 1
ATOM 1018 C C . SER A 1 124 ? 21.325 9.349 -56.654 1.00 59.34 124 SER A C 1
ATOM 1020 O O . SER A 1 124 ? 21.599 9.816 -57.755 1.00 59.34 124 SER A O 1
ATOM 1022 N N . TYR A 1 125 ? 21.878 8.217 -56.212 1.00 64.31 125 TYR A N 1
ATOM 1023 C CA . TYR A 1 125 ? 22.798 7.416 -57.030 1.00 64.31 125 TYR A CA 1
ATOM 1024 C C . TYR A 1 125 ? 22.148 6.905 -58.320 1.00 64.31 125 TYR A C 1
ATOM 1026 O O . TYR A 1 125 ? 22.752 7.034 -59.378 1.00 64.31 125 TYR A O 1
ATOM 1034 N N . ASP A 1 126 ? 20.913 6.403 -58.257 1.00 64.81 126 ASP A N 1
ATOM 1035 C CA . ASP A 1 126 ? 20.169 5.970 -59.450 1.00 64.81 126 ASP A CA 1
ATOM 1036 C C . ASP A 1 126 ? 19.854 7.154 -60.396 1.00 64.81 126 ASP A C 1
ATOM 1038 O O . ASP A 1 126 ? 19.743 6.965 -61.602 1.00 64.81 126 ASP A O 1
ATOM 1042 N N . LEU A 1 127 ? 19.745 8.389 -59.879 1.00 61.50 127 LEU A N 1
ATOM 1043 C CA . LEU A 1 127 ? 19.503 9.595 -60.687 1.00 61.50 127 LEU A CA 1
ATOM 1044 C C . LEU A 1 127 ? 20.768 10.161 -61.356 1.00 61.50 127 LEU A C 1
ATOM 1046 O O . LEU A 1 127 ? 20.673 10.802 -62.401 1.00 61.50 127 LEU A O 1
ATOM 1050 N N . PHE A 1 128 ? 21.933 9.992 -60.725 1.00 59.38 128 PHE A N 1
ATOM 1051 C CA . PHE A 1 128 ? 23.216 10.547 -61.180 1.00 59.38 128 PHE A CA 1
ATOM 1052 C C . PHE A 1 128 ? 24.160 9.499 -61.796 1.00 59.38 128 PHE A C 1
ATOM 1054 O O . PHE A 1 128 ? 25.199 9.877 -62.330 1.00 59.38 128 PHE A O 1
ATOM 1061 N N . GLY A 1 129 ? 23.831 8.207 -61.707 1.00 55.81 129 GLY A N 1
ATOM 1062 C CA . GLY A 1 129 ? 24.669 7.084 -62.142 1.00 55.81 129 GLY A CA 1
ATOM 1063 C C . GLY A 1 129 ? 24.510 6.650 -63.604 1.00 55.81 129 GLY A C 1
ATOM 1064 O O . GLY A 1 129 ? 25.299 5.828 -64.054 1.00 55.81 129 GLY A O 1
ATOM 1065 N N . ASP A 1 130 ? 23.548 7.210 -64.342 1.00 54.59 130 ASP A N 1
ATOM 1066 C CA . ASP A 1 130 ? 23.371 7.002 -65.793 1.00 54.59 130 ASP A CA 1
ATOM 1067 C C . ASP A 1 130 ? 24.030 8.137 -66.617 1.00 54.59 130 ASP A C 1
ATOM 1069 O O . ASP A 1 130 ? 23.445 8.673 -67.563 1.00 54.59 130 ASP A O 1
ATOM 1073 N N . MET A 1 131 ? 25.260 8.529 -66.254 1.00 44.59 131 MET A N 1
ATOM 1074 C CA . MET A 1 131 ? 26.131 9.374 -67.089 1.00 44.59 131 MET A CA 1
ATOM 1075 C C . MET A 1 131 ? 27.481 8.707 -67.342 1.00 44.59 131 MET A C 1
ATOM 1077 O O . MET A 1 131 ? 28.114 8.263 -66.359 1.00 44.59 131 MET A O 1
#

Secondary structure (DSSP, 8-state):
-EEEEETTEEEEEE-SSPPS-GGGEEEEE--TTHHHHEEEEEETTEEEEEEPPS-TTEEE-SSSEEE-HHHHHHHHHHHHHHHHHHHHHHHHHHHT--EEETTTTEEE--SHHHHHHHHHHHHHHHHHS--

Organism: Histophilus somni (NCBI:txid731)

pLDDT: mean 74.21, std 11.89, range [44.44, 88.38]

Radius of gyration: 32.09 Å; chains: 1; bounding box: 59×29×94 Å

Sequence (131 aa):
MNIYFQKQQLSNYQIFPIPQDVENWIEKDVDEKELETHVLVEFNGEYQWVEKSADPMTKWNGKTWVVDEEKMTAHLTQVRAEMREKINALRDEKINGGVFVEAVGKWIDTDATAERNILSVKASYDLFGDM